Protein AF-A0A7C9E442-F1 (afdb_monomer_lite)

Structure (mmCIF, N/CA/C/O backbone):
data_AF-A0A7C9E442-F1
#
_entry.id   AF-A0A7C9E442-F1
#
loop_
_atom_site.group_PDB
_atom_site.id
_atom_site.type_symbol
_atom_site.label_atom_id
_atom_site.label_alt_id
_atom_site.label_comp_id
_atom_site.label_asym_id
_atom_site.label_entity_id
_atom_site.label_seq_id
_atom_site.pdbx_PDB_ins_code
_atom_site.Cartn_x
_atom_site.Cartn_y
_atom_site.Cartn_z
_atom_site.occupancy
_atom_site.B_iso_or_equiv
_atom_site.auth_seq_id
_atom_site.auth_comp_id
_atom_site.auth_asym_id
_atom_site.auth_atom_id
_atom_site.pdbx_PDB_model_num
ATOM 1 N N . SER A 1 1 ? 21.435 15.377 -12.825 1.00 42.50 1 SER A N 1
ATOM 2 C CA . SER A 1 1 ? 21.681 13.993 -12.361 1.00 42.50 1 SER A CA 1
ATOM 3 C C . SER A 1 1 ? 20.915 12.978 -13.204 1.00 42.50 1 SER A C 1
ATOM 5 O O . SER A 1 1 ? 19.793 12.624 -12.869 1.00 42.50 1 SER A O 1
ATOM 7 N N . LYS A 1 2 ? 21.495 12.543 -14.329 1.00 45.41 2 LYS A N 1
ATOM 8 C CA . LYS A 1 2 ? 20.926 11.551 -15.261 1.00 45.41 2 LYS A CA 1
ATOM 9 C C . LYS A 1 2 ? 21.403 10.162 -14.815 1.00 45.41 2 LYS A C 1
ATOM 11 O O . LYS A 1 2 ? 22.596 9.891 -14.911 1.00 45.41 2 LYS A O 1
ATOM 16 N N . ARG A 1 3 ? 20.530 9.319 -14.248 1.00 49.19 3 ARG A N 1
ATOM 17 C CA . ARG A 1 3 ? 20.909 7.945 -13.869 1.00 49.19 3 ARG A CA 1
ATOM 18 C C . ARG A 1 3 ? 20.534 6.977 -14.987 1.00 49.19 3 ARG A C 1
ATOM 20 O O . ARG A 1 3 ? 19.402 6.975 -15.453 1.00 49.19 3 ARG A O 1
ATOM 27 N N . ARG A 1 4 ? 21.561 6.244 -15.414 1.00 45.62 4 ARG A N 1
ATOM 28 C CA . ARG A 1 4 ? 21.613 5.283 -16.513 1.00 45.62 4 ARG A CA 1
ATOM 29 C C . ARG A 1 4 ? 20.649 4.126 -16.257 1.00 45.62 4 ARG A C 1
ATOM 31 O O . ARG A 1 4 ? 20.614 3.590 -15.150 1.00 45.62 4 ARG A O 1
ATOM 38 N N . ASP A 1 5 ? 19.893 3.784 -17.291 1.00 46.47 5 ASP A N 1
ATOM 39 C CA . ASP A 1 5 ? 19.156 2.532 -17.408 1.00 46.47 5 ASP A CA 1
ATOM 40 C C . ASP A 1 5 ? 20.188 1.415 -17.619 1.00 46.47 5 ASP A C 1
ATOM 42 O O . ASP A 1 5 ? 20.993 1.475 -18.547 1.00 46.47 5 ASP A O 1
ATOM 46 N N . SER A 1 6 ? 20.246 0.458 -16.697 1.00 49.03 6 SER A N 1
ATOM 47 C CA . SER A 1 6 ? 21.023 -0.769 -16.864 1.00 49.03 6 SER A CA 1
ATOM 48 C C . SER A 1 6 ? 20.033 -1.914 -16.910 1.00 49.03 6 SER A C 1
ATOM 50 O O . SER A 1 6 ? 19.629 -2.469 -15.890 1.00 49.03 6 SER A O 1
ATOM 52 N N . SER A 1 7 ? 19.605 -2.193 -18.130 1.00 62.81 7 SER A N 1
ATOM 53 C CA . SER A 1 7 ? 18.886 -3.381 -18.544 1.00 62.81 7 SER A CA 1
ATOM 54 C C . SER A 1 7 ? 19.892 -4.534 -18.609 1.00 62.81 7 SER A C 1
ATOM 56 O O . SER A 1 7 ? 20.849 -4.473 -19.373 1.00 62.81 7 SER A O 1
ATOM 58 N N . ASN A 1 8 ? 19.700 -5.578 -17.800 1.00 49.34 8 ASN A N 1
ATOM 59 C CA . ASN A 1 8 ? 20.347 -6.867 -18.036 1.00 49.34 8 ASN A CA 1
ATOM 60 C C . ASN A 1 8 ? 19.399 -8.006 -17.624 1.00 49.34 8 ASN A C 1
ATOM 62 O O . ASN A 1 8 ? 18.901 -8.013 -16.496 1.00 49.34 8 ASN A O 1
ATOM 66 N N . GLY A 1 9 ? 19.113 -8.899 -18.580 1.00 46.34 9 GLY A N 1
ATOM 67 C CA . GLY A 1 9 ? 18.240 -10.079 -18.466 1.00 46.34 9 GLY A CA 1
ATOM 68 C C . GLY A 1 9 ? 18.769 -11.136 -17.480 1.00 46.34 9 GLY A C 1
ATOM 69 O O . GLY A 1 9 ? 19.813 -10.959 -16.868 1.00 46.34 9 GLY A O 1
ATOM 70 N N . ASP A 1 10 ? 18.121 -12.274 -17.243 1.00 57.53 10 ASP A N 1
ATOM 71 C CA . ASP A 1 10 ? 17.138 -12.994 -18.048 1.00 57.53 10 ASP A CA 1
ATOM 72 C C . ASP A 1 10 ? 16.476 -14.113 -17.193 1.00 57.53 10 ASP A C 1
ATOM 74 O O . ASP A 1 10 ? 16.861 -14.363 -16.050 1.00 57.53 10 ASP A O 1
ATOM 78 N N . ASN A 1 11 ? 15.510 -14.812 -17.791 1.00 55.91 11 ASN A N 1
ATOM 79 C CA . ASN A 1 11 ? 15.000 -16.152 -17.488 1.00 55.91 11 ASN A CA 1
ATOM 80 C C . ASN A 1 11 ? 14.043 -16.398 -16.311 1.00 55.91 11 ASN A C 1
ATOM 82 O O . ASN A 1 11 ? 14.396 -16.628 -15.153 1.00 55.91 11 ASN A O 1
ATOM 86 N N . GLY A 1 12 ? 12.754 -16.470 -16.657 1.00 46.94 12 GLY A N 1
ATOM 87 C CA . GLY A 1 12 ? 11.813 -17.415 -16.055 1.00 46.94 12 GLY A CA 1
ATOM 88 C C . GLY A 1 12 ? 10.375 -17.108 -16.456 1.00 46.94 12 GLY A C 1
ATOM 89 O O . GLY A 1 12 ? 9.792 -16.145 -15.946 1.00 46.94 12 GLY A O 1
ATOM 90 N N . MET A 1 13 ? 9.897 -17.944 -17.380 1.00 49.88 13 MET A N 1
ATOM 91 C CA . MET A 1 13 ? 8.521 -18.236 -17.783 1.00 49.88 13 MET A CA 1
ATOM 92 C C . MET A 1 13 ? 7.597 -17.017 -17.925 1.00 49.88 13 MET A C 1
ATOM 94 O O . MET A 1 13 ? 6.942 -16.581 -16.979 1.00 49.88 13 MET A O 1
ATOM 98 N N . ALA A 1 14 ? 7.560 -16.458 -19.134 1.00 52.22 14 ALA A N 1
ATOM 99 C CA . ALA A 1 14 ? 6.454 -15.635 -19.602 1.00 52.22 14 ALA A CA 1
ATOM 100 C C . ALA A 1 14 ? 5.479 -16.556 -20.348 1.00 52.22 14 ALA A C 1
ATOM 102 O O . ALA A 1 14 ? 5.638 -16.808 -21.539 1.00 52.22 14 ALA A O 1
ATOM 103 N N . THR A 1 15 ? 4.492 -17.102 -19.641 1.00 50.75 15 THR A N 1
ATOM 104 C CA . THR A 1 15 ? 3.304 -17.673 -20.280 1.00 50.75 15 THR A CA 1
ATOM 105 C C . THR A 1 15 ? 2.399 -16.512 -20.686 1.00 50.75 15 THR A C 1
ATOM 107 O O . THR A 1 15 ? 1.752 -15.925 -19.830 1.00 50.75 15 THR A O 1
ATOM 110 N N . GLY A 1 16 ? 2.421 -16.157 -21.974 1.00 46.62 16 GLY A N 1
ATOM 111 C CA . GLY A 1 16 ? 1.382 -15.383 -22.665 1.00 46.62 16 GLY A CA 1
ATOM 112 C C . GLY A 1 16 ? 1.128 -13.951 -22.184 1.00 46.62 16 GLY A C 1
ATOM 113 O O . GLY A 1 16 ? 0.320 -13.749 -21.295 1.00 46.62 16 GLY A O 1
ATOM 114 N N . GLY A 1 17 ? 1.738 -12.959 -22.847 1.00 56.41 17 GLY A N 1
ATOM 115 C CA . GLY A 1 17 ? 1.195 -11.599 -23.051 1.00 56.41 17 GLY A CA 1
ATOM 116 C C . GLY A 1 17 ? 0.887 -10.690 -21.847 1.00 56.41 17 GLY A C 1
ATOM 117 O O . GLY A 1 17 ? 0.747 -9.485 -22.041 1.00 56.41 17 GLY A O 1
ATOM 118 N N . GLU A 1 18 ? 0.800 -11.198 -20.620 1.00 72.19 18 GLU A N 1
ATOM 119 C CA . GLU A 1 18 ? 0.494 -10.393 -19.445 1.00 72.19 18 GLU A CA 1
ATOM 120 C C . GLU A 1 18 ? 1.737 -9.650 -18.963 1.00 72.19 18 GLU A C 1
ATOM 122 O O . GLU A 1 18 ? 2.763 -10.230 -18.590 1.00 72.19 18 GLU A O 1
ATOM 12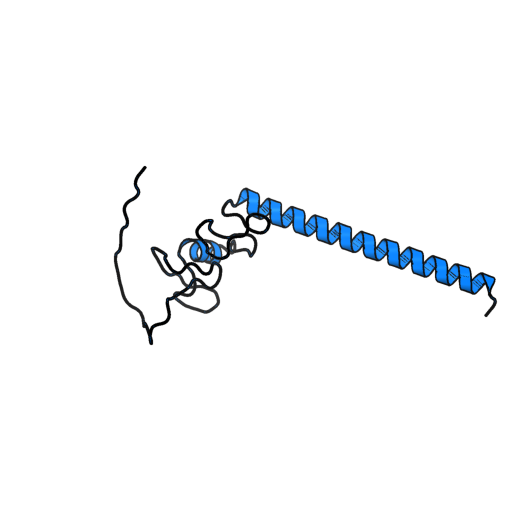7 N N . VAL A 1 19 ? 1.628 -8.322 -18.935 1.00 82.81 19 VAL A N 1
ATOM 128 C CA . VAL A 1 19 ? 2.618 -7.455 -18.305 1.00 82.81 19 VAL A CA 1
ATOM 129 C C . VAL A 1 19 ? 2.747 -7.867 -16.837 1.00 82.81 19 VAL A C 1
ATOM 131 O O . VAL A 1 19 ? 1.802 -7.761 -16.053 1.00 82.81 19 VAL A O 1
ATOM 134 N N . ARG A 1 20 ? 3.931 -8.351 -16.449 1.00 89.69 20 ARG A N 1
ATOM 135 C CA . ARG A 1 20 ? 4.226 -8.748 -15.066 1.00 89.69 20 ARG A CA 1
ATOM 136 C C . ARG A 1 20 ? 4.154 -7.530 -14.144 1.00 89.69 20 ARG A C 1
ATOM 138 O O . ARG A 1 20 ? 4.781 -6.508 -14.413 1.00 89.69 20 ARG A O 1
ATOM 145 N N . ARG A 1 21 ? 3.450 -7.654 -13.012 1.00 95.06 21 ARG A N 1
ATOM 146 C CA . ARG A 1 21 ? 3.262 -6.562 -12.039 1.00 95.06 21 ARG A CA 1
ATOM 147 C C . ARG A 1 21 ? 3.598 -6.988 -10.617 1.00 95.06 21 ARG A C 1
ATOM 149 O O . ARG A 1 21 ? 3.351 -8.115 -10.205 1.00 95.06 21 ARG A O 1
ATOM 156 N N . CYS A 1 22 ? 4.148 -6.055 -9.845 1.00 96.50 22 CYS A N 1
ATOM 157 C CA . CYS A 1 22 ? 4.372 -6.237 -8.413 1.00 96.50 22 CYS A CA 1
ATOM 158 C C . CYS A 1 22 ? 3.036 -6.355 -7.676 1.00 96.50 22 CYS A C 1
ATOM 160 O O . CYS A 1 22 ? 2.223 -5.438 -7.749 1.00 96.50 22 CYS A O 1
ATOM 162 N N . LEU A 1 23 ? 2.845 -7.408 -6.883 1.00 96.38 23 LEU A N 1
ATOM 163 C CA . LEU A 1 23 ? 1.580 -7.629 -6.172 1.00 96.38 23 LEU A CA 1
ATOM 164 C C . LEU A 1 23 ? 1.313 -6.617 -5.045 1.00 96.38 23 LEU A C 1
ATOM 166 O O . LEU A 1 23 ? 0.170 -6.410 -4.658 1.00 96.38 23 LEU A O 1
ATOM 170 N N . HIS A 1 24 ? 2.350 -5.944 -4.536 1.00 96.94 24 HIS A N 1
ATOM 171 C CA . HIS A 1 24 ? 2.191 -4.902 -3.512 1.00 96.94 24 HIS A CA 1
ATOM 172 C C . HIS A 1 24 ? 1.926 -3.525 -4.121 1.00 96.94 24 HIS A C 1
ATOM 174 O O . HIS A 1 24 ? 0.976 -2.829 -3.761 1.00 96.94 24 HIS A O 1
ATOM 180 N N . CYS A 1 25 ? 2.808 -3.103 -5.036 1.00 96.69 25 CYS A N 1
ATOM 181 C CA . CYS A 1 25 ? 2.798 -1.739 -5.554 1.00 96.69 25 CYS A CA 1
ATOM 182 C C . CYS A 1 25 ? 2.275 -1.593 -6.987 1.00 96.69 25 CYS A C 1
ATOM 184 O O . CYS A 1 25 ? 2.283 -0.482 -7.509 1.00 96.69 25 CYS A O 1
ATOM 186 N N . ALA A 1 26 ? 1.875 -2.677 -7.648 1.00 96.38 26 ALA A N 1
ATOM 187 C CA . ALA A 1 26 ? 1.455 -2.702 -9.051 1.00 96.38 26 ALA A CA 1
ATOM 188 C C . ALA A 1 26 ? 2.476 -2.111 -10.047 1.00 96.38 26 ALA A C 1
ATOM 190 O O . ALA A 1 26 ? 2.127 -1.802 -11.179 1.00 96.38 26 ALA A O 1
ATOM 191 N N . ALA A 1 27 ? 3.745 -1.951 -9.650 1.00 95.00 27 ALA A N 1
ATOM 192 C CA . ALA A 1 27 ? 4.794 -1.527 -10.569 1.00 95.00 27 ALA A CA 1
ATOM 193 C C . ALA A 1 27 ? 5.053 -2.621 -11.607 1.00 95.00 27 ALA A C 1
ATOM 195 O O . ALA A 1 27 ? 5.264 -3.780 -11.246 1.00 95.00 27 ALA A O 1
ATOM 196 N N . GLU A 1 28 ? 5.076 -2.218 -12.870 1.00 94.56 28 GLU A N 1
ATOM 197 C CA . GLU A 1 28 ? 5.310 -3.098 -14.022 1.00 94.56 28 GLU A CA 1
ATOM 198 C C . GLU A 1 28 ? 6.794 -3.153 -14.400 1.00 94.56 28 GLU A C 1
ATOM 200 O O . GLU A 1 28 ? 7.291 -4.127 -14.955 1.00 94.56 28 GLU A O 1
ATOM 205 N N . LYS A 1 29 ? 7.530 -2.092 -14.053 1.00 92.19 29 LYS A N 1
ATOM 206 C CA . LYS A 1 29 ? 8.957 -1.942 -14.334 1.00 92.19 29 LYS A CA 1
ATOM 207 C C . LYS A 1 29 ? 9.750 -1.989 -13.038 1.00 92.19 29 LYS A C 1
ATOM 209 O O . LYS A 1 29 ? 9.442 -1.297 -12.064 1.00 92.19 29 LYS A O 1
ATOM 214 N N . THR A 1 30 ? 10.790 -2.812 -13.014 1.00 94.12 30 THR A N 1
ATOM 215 C CA . THR A 1 30 ? 11.712 -2.916 -11.884 1.00 94.12 30 THR A CA 1
ATOM 216 C C . THR A 1 30 ? 13.042 -3.508 -12.348 1.00 94.12 30 THR A C 1
ATOM 218 O O . THR A 1 30 ? 13.021 -4.391 -13.201 1.00 94.12 30 THR A O 1
ATOM 221 N N . PRO A 1 31 ? 14.189 -3.080 -11.788 1.00 95.00 31 PRO A N 1
ATOM 222 C CA . PRO A 1 31 ? 15.485 -3.646 -12.169 1.00 95.00 31 PRO A CA 1
ATOM 223 C C . PRO A 1 31 ? 15.653 -5.113 -11.746 1.00 95.00 31 PRO A C 1
ATOM 225 O O . PRO A 1 31 ? 16.475 -5.815 -12.311 1.00 95.00 31 PRO A O 1
ATOM 228 N N . GLN A 1 32 ? 14.901 -5.585 -10.743 1.00 94.94 32 GLN A N 1
ATOM 229 C CA . GLN A 1 32 ? 14.969 -6.972 -10.281 1.00 94.94 32 GLN A CA 1
ATOM 230 C C . GLN A 1 32 ? 13.629 -7.409 -9.692 1.00 94.94 32 GLN A C 1
ATOM 232 O O . GLN A 1 32 ? 13.095 -6.763 -8.786 1.00 94.94 32 GLN A O 1
ATOM 237 N N . TRP A 1 33 ? 13.134 -8.556 -10.150 1.00 96.19 33 TRP A N 1
ATOM 238 C CA . TRP A 1 33 ? 11.999 -9.243 -9.537 1.00 96.19 33 TRP A CA 1
ATOM 239 C C . TRP A 1 33 ? 12.472 -10.097 -8.358 1.00 96.19 33 TRP A C 1
ATOM 241 O O . TRP A 1 33 ? 13.467 -10.815 -8.458 1.00 96.19 33 TRP A O 1
ATOM 251 N N . ARG A 1 34 ? 11.769 -10.013 -7.228 1.00 97.31 34 ARG A N 1
ATOM 252 C CA . ARG A 1 34 ? 12.081 -10.722 -5.979 1.00 97.31 34 ARG A CA 1
ATOM 253 C C . ARG A 1 34 ? 10.928 -11.630 -5.558 1.00 97.31 34 ARG A C 1
ATOM 255 O O . ARG A 1 34 ? 9.781 -11.413 -5.946 1.00 97.31 34 ARG A O 1
ATOM 262 N N . THR A 1 35 ? 11.246 -12.632 -4.744 1.00 96.06 35 THR A N 1
ATOM 263 C CA . THR A 1 35 ? 10.265 -13.502 -4.084 1.00 96.06 35 THR A CA 1
ATOM 264 C C . THR A 1 35 ? 9.435 -12.710 -3.080 1.00 96.06 35 THR A C 1
ATOM 266 O O . THR A 1 35 ? 9.965 -11.883 -2.333 1.00 96.06 35 THR A O 1
ATOM 269 N N . GLY A 1 36 ? 8.134 -12.968 -3.086 1.00 94.88 36 GLY A N 1
ATOM 270 C CA . GLY A 1 36 ? 7.163 -12.435 -2.144 1.00 94.88 36 GLY A CA 1
ATOM 271 C C . GLY A 1 36 ? 6.328 -13.549 -1.517 1.00 94.88 36 GLY A C 1
ATOM 272 O O . GLY A 1 36 ? 6.641 -14.726 -1.700 1.00 94.88 36 GLY A O 1
ATOM 273 N N . PRO A 1 37 ? 5.252 -13.192 -0.801 1.00 94.38 37 PRO A N 1
ATOM 274 C CA . PRO A 1 37 ? 4.424 -14.162 -0.085 1.00 94.38 37 PRO A CA 1
ATOM 275 C C . PRO A 1 37 ? 3.734 -15.163 -1.018 1.00 94.38 37 PRO A C 1
ATOM 277 O O . PRO A 1 37 ? 3.518 -16.304 -0.638 1.00 94.38 37 PRO A O 1
ATOM 280 N N . MET A 1 38 ? 3.433 -14.756 -2.253 1.00 94.50 38 MET A N 1
ATOM 281 C CA . MET A 1 38 ? 2.808 -15.611 -3.269 1.00 94.50 38 MET A CA 1
ATOM 282 C C . MET A 1 38 ? 3.833 -16.346 -4.149 1.00 94.50 38 MET A C 1
ATOM 284 O O . MET A 1 38 ? 3.493 -16.828 -5.223 1.00 94.50 38 MET A O 1
ATOM 288 N N . GLY A 1 39 ? 5.100 -16.402 -3.729 1.00 92.62 39 GLY A N 1
ATOM 289 C CA . GLY A 1 39 ? 6.149 -17.136 -4.432 1.00 92.62 39 GLY A CA 1
ATOM 290 C C . GLY A 1 39 ? 7.139 -16.258 -5.211 1.00 92.62 39 GLY A C 1
ATOM 291 O O . GLY A 1 39 ? 7.220 -15.036 -5.003 1.00 92.62 39 GLY A O 1
ATOM 292 N N . PRO A 1 40 ? 7.977 -16.879 -6.061 1.00 94.50 40 PRO A N 1
ATOM 293 C CA . PRO A 1 40 ? 9.078 -16.207 -6.741 1.00 94.50 40 PRO A CA 1
ATOM 294 C C . PRO A 1 40 ? 8.583 -15.128 -7.709 1.00 94.50 40 PRO A C 1
ATOM 296 O O . PRO A 1 40 ? 7.536 -15.253 -8.329 1.00 94.50 40 PRO A O 1
ATOM 299 N N . LYS A 1 41 ? 9.376 -14.060 -7.862 1.00 93.94 41 LYS A N 1
ATOM 300 C CA . LYS A 1 41 ? 9.145 -12.962 -8.826 1.00 93.94 41 LYS A CA 1
ATOM 301 C C . LYS A 1 41 ? 7.801 -12.221 -8.694 1.00 93.94 41 LYS A C 1
ATOM 303 O O . LYS A 1 41 ? 7.372 -11.566 -9.638 1.00 93.94 41 LYS A O 1
ATOM 308 N N . THR A 1 42 ? 7.172 -12.252 -7.523 1.00 96.50 42 THR A N 1
ATOM 309 C CA . THR A 1 42 ? 5.886 -11.579 -7.256 1.00 96.50 42 THR A CA 1
ATOM 310 C C . THR A 1 42 ? 6.031 -10.132 -6.772 1.00 96.50 42 THR A C 1
ATOM 312 O O . THR A 1 42 ? 5.065 -9.366 -6.773 1.00 96.50 42 THR A O 1
ATOM 315 N N . LEU A 1 43 ? 7.236 -9.711 -6.373 1.00 97.50 43 LEU A N 1
ATOM 316 C CA . LEU A 1 43 ? 7.504 -8.357 -5.886 1.00 97.50 43 LEU A CA 1
ATOM 317 C C . LEU A 1 43 ? 8.577 -7.653 -6.716 1.00 97.50 43 LEU A C 1
ATOM 319 O O . LEU A 1 43 ? 9.556 -8.258 -7.150 1.00 97.50 43 LEU A O 1
ATOM 323 N N . CYS A 1 44 ? 8.435 -6.336 -6.866 1.00 97.50 44 CYS A N 1
ATOM 324 C CA . CYS A 1 44 ? 9.509 -5.496 -7.388 1.00 97.50 44 CYS A CA 1
ATOM 325 C C . CYS A 1 44 ? 10.677 -5.405 -6.396 1.00 97.50 44 CYS A C 1
ATOM 327 O O . CYS A 1 44 ? 10.526 -5.713 -5.210 1.00 97.50 44 CYS A O 1
ATOM 329 N N . ASN A 1 45 ? 11.827 -4.896 -6.843 1.00 97.75 45 ASN A N 1
ATOM 330 C CA . ASN A 1 45 ? 13.028 -4.810 -6.011 1.00 97.75 45 ASN A CA 1
ATOM 331 C C . ASN A 1 45 ? 12.781 -4.077 -4.675 1.00 97.75 45 ASN A C 1
ATOM 333 O O . ASN A 1 45 ? 13.098 -4.597 -3.605 1.00 97.75 45 ASN A O 1
ATOM 337 N N . ALA A 1 46 ? 12.158 -2.895 -4.720 1.00 96.75 46 ALA A N 1
ATOM 338 C CA . ALA A 1 46 ? 11.936 -2.064 -3.535 1.00 96.75 46 ALA A CA 1
ATOM 339 C C . ALA A 1 46 ? 10.983 -2.705 -2.510 1.00 96.75 46 ALA A C 1
ATOM 341 O O . ALA A 1 46 ? 11.198 -2.568 -1.300 1.00 96.75 46 ALA A O 1
ATOM 342 N N . CYS A 1 47 ? 9.945 -3.402 -2.988 1.00 97.38 47 CYS A N 1
ATOM 343 C CA . CYS A 1 47 ? 8.992 -4.104 -2.128 1.00 97.38 47 CYS A CA 1
ATOM 344 C C . CYS A 1 47 ? 9.598 -5.399 -1.582 1.00 97.38 47 CYS A C 1
ATOM 346 O O . CYS A 1 47 ? 9.487 -5.665 -0.390 1.00 97.38 47 CYS A O 1
ATOM 348 N N . GLY A 1 48 ? 10.314 -6.160 -2.413 1.00 97.56 48 GLY A N 1
ATOM 349 C CA . GLY A 1 48 ? 10.929 -7.424 -2.011 1.00 97.56 48 GLY A CA 1
ATOM 350 C C . GLY A 1 48 ? 11.998 -7.273 -0.924 1.00 97.56 48 GLY A C 1
ATOM 351 O O . GLY A 1 48 ? 12.033 -8.073 0.006 1.00 97.56 48 GLY A O 1
ATOM 352 N N . VAL A 1 49 ? 12.831 -6.223 -0.969 1.00 96.69 49 VAL A N 1
ATOM 353 C CA . VAL A 1 49 ? 13.810 -5.943 0.109 1.00 96.69 49 VAL A CA 1
ATOM 354 C C . VAL A 1 49 ? 13.113 -5.671 1.450 1.00 96.69 49 VAL A C 1
ATOM 356 O O . VAL A 1 49 ? 13.559 -6.128 2.504 1.00 96.69 49 VAL A O 1
ATOM 359 N N . ARG A 1 50 ? 11.987 -4.951 1.422 1.00 96.56 50 ARG A N 1
ATOM 360 C CA . ARG A 1 50 ? 11.184 -4.675 2.623 1.00 96.56 50 ARG A CA 1
ATOM 361 C C . ARG A 1 50 ? 10.452 -5.912 3.119 1.00 96.56 50 ARG A C 1
ATOM 363 O O . ARG A 1 50 ? 10.375 -6.114 4.323 1.00 96.56 50 ARG A O 1
ATOM 370 N N . TYR A 1 51 ? 9.965 -6.747 2.208 1.00 97.19 51 TYR A N 1
ATOM 371 C CA . TYR A 1 51 ? 9.308 -7.999 2.557 1.00 97.19 51 TYR A CA 1
ATOM 372 C C . TYR A 1 51 ? 10.274 -8.936 3.285 1.00 97.19 51 TYR A C 1
ATOM 374 O O . TYR A 1 51 ? 9.978 -9.368 4.393 1.00 97.19 51 TYR A O 1
ATOM 382 N N . LYS A 1 52 ? 11.484 -9.133 2.740 1.00 96.75 52 LYS A N 1
ATOM 383 C CA . LYS A 1 52 ? 12.528 -9.960 3.369 1.00 96.75 52 LYS A CA 1
ATOM 384 C C . LYS A 1 52 ? 12.903 -9.491 4.782 1.00 96.75 52 LYS A C 1
ATOM 386 O O . LYS A 1 52 ? 13.289 -10.304 5.608 1.00 96.75 52 LYS A O 1
ATOM 391 N N . SER A 1 53 ? 12.803 -8.190 5.056 1.00 95.69 53 SER A N 1
ATOM 392 C CA . SER A 1 53 ? 13.097 -7.614 6.376 1.00 95.69 53 SER A CA 1
ATOM 393 C C . SER A 1 53 ? 11.877 -7.504 7.299 1.00 95.69 53 SER A C 1
ATOM 395 O O . SER A 1 53 ? 12.002 -6.934 8.379 1.00 95.69 53 SER A O 1
ATOM 397 N N . GLY A 1 54 ? 10.697 -7.987 6.890 1.00 95.50 54 GLY A N 1
ATOM 398 C CA . GLY A 1 54 ? 9.461 -7.866 7.675 1.00 95.50 54 GLY A CA 1
ATOM 399 C C . GLY A 1 54 ? 8.933 -6.430 7.798 1.00 95.50 54 GLY A C 1
ATOM 400 O O . GLY A 1 54 ? 8.095 -6.140 8.643 1.00 95.50 54 GLY A O 1
ATOM 401 N N . ARG A 1 55 ? 9.427 -5.504 6.967 1.00 94.62 55 ARG A N 1
ATOM 402 C CA . ARG A 1 55 ? 9.094 -4.067 7.003 1.00 94.62 55 ARG A CA 1
ATOM 403 C C . ARG A 1 55 ? 8.188 -3.635 5.852 1.00 94.62 55 ARG A C 1
ATOM 405 O O . ARG A 1 55 ? 7.987 -2.436 5.647 1.00 94.62 55 ARG A O 1
ATOM 412 N N . LEU A 1 56 ? 7.688 -4.579 5.051 1.00 96.00 56 LEU A N 1
ATOM 413 C CA . LEU A 1 56 ? 6.717 -4.267 4.008 1.00 96.00 56 LEU A CA 1
ATOM 414 C C . LEU A 1 56 ? 5.342 -4.101 4.645 1.00 96.00 56 LEU A C 1
ATOM 416 O O . LEU A 1 56 ? 4.785 -5.039 5.203 1.00 96.00 56 LEU A O 1
ATOM 420 N N . VAL A 1 57 ? 4.821 -2.886 4.558 1.00 95.56 57 VAL A N 1
ATOM 421 C CA . VAL A 1 57 ? 3.578 -2.472 5.200 1.00 95.56 57 VAL A CA 1
ATOM 422 C C . VAL A 1 57 ? 2.636 -1.839 4.176 1.00 95.56 57 VAL A C 1
ATOM 424 O O . VAL A 1 57 ? 3.138 -1.261 3.207 1.00 95.56 57 VAL A O 1
ATOM 427 N N . PRO A 1 58 ? 1.302 -1.893 4.363 1.00 95.56 58 PRO A N 1
ATOM 428 C CA . PRO A 1 58 ? 0.343 -1.304 3.426 1.00 95.56 58 PRO A CA 1
ATOM 429 C C . PRO A 1 58 ? 0.563 0.191 3.172 1.00 95.56 58 PRO A C 1
ATOM 431 O O . PRO A 1 58 ? 0.388 0.658 2.053 1.00 95.56 58 PRO A O 1
ATOM 434 N N . GLU A 1 59 ? 1.007 0.935 4.186 1.00 96.62 59 GLU A N 1
ATOM 435 C CA . GLU A 1 59 ? 1.275 2.376 4.104 1.00 96.62 59 GLU A CA 1
ATOM 436 C C . GLU A 1 59 ? 2.562 2.694 3.318 1.00 96.62 59 GLU A C 1
ATOM 438 O O . GLU A 1 59 ? 2.771 3.826 2.877 1.00 96.62 59 GLU A O 1
ATOM 443 N N . TYR A 1 60 ? 3.448 1.713 3.113 1.00 97.38 60 TYR A N 1
ATOM 444 C CA . TYR A 1 60 ? 4.615 1.896 2.261 1.00 97.38 60 TYR A CA 1
ATOM 445 C C . TYR A 1 60 ? 4.226 1.708 0.801 1.00 97.38 60 TYR A C 1
ATOM 447 O O . TYR A 1 60 ? 3.734 0.653 0.404 1.00 97.38 60 TYR A O 1
ATOM 455 N N . ARG A 1 61 ? 4.561 2.685 -0.039 1.00 96.88 61 ARG A N 1
ATOM 456 C CA . ARG A 1 61 ? 4.452 2.537 -1.489 1.00 96.88 61 ARG A CA 1
ATOM 457 C C . ARG A 1 61 ? 5.505 3.400 -2.186 1.00 96.88 61 ARG A C 1
ATOM 459 O O . ARG A 1 61 ? 5.660 4.567 -1.825 1.00 96.88 61 ARG A O 1
ATOM 466 N N . PRO A 1 62 ? 6.248 2.867 -3.173 1.00 95.12 62 PRO A N 1
ATOM 467 C CA . PRO A 1 62 ? 7.138 3.685 -3.99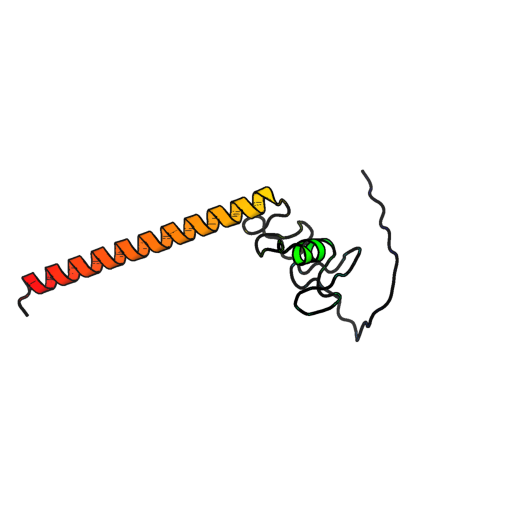3 1.00 95.12 62 PRO A CA 1
ATOM 468 C C . PRO A 1 62 ? 6.362 4.808 -4.692 1.00 95.12 62 PRO A C 1
ATOM 470 O O . PRO A 1 62 ? 5.250 4.570 -5.154 1.00 95.12 62 PRO A O 1
ATOM 473 N N . ALA A 1 63 ? 6.959 5.995 -4.823 1.00 92.81 63 ALA A N 1
ATOM 474 C CA . ALA A 1 63 ? 6.303 7.141 -5.468 1.00 92.81 63 ALA A CA 1
ATOM 475 C C . ALA A 1 63 ? 5.948 6.879 -6.944 1.00 92.81 63 ALA A C 1
ATOM 477 O O . ALA A 1 63 ? 4.923 7.341 -7.417 1.00 92.81 63 ALA A O 1
ATOM 478 N N . ALA A 1 64 ? 6.759 6.081 -7.646 1.00 89.56 64 ALA A N 1
ATOM 479 C CA . ALA A 1 64 ? 6.515 5.687 -9.037 1.00 89.56 64 ALA A CA 1
ATOM 480 C C . ALA A 1 64 ? 5.457 4.572 -9.197 1.00 89.56 64 ALA A C 1
ATOM 482 O O . ALA A 1 64 ? 5.259 4.060 -10.293 1.00 89.56 64 ALA A O 1
ATOM 483 N N . SER A 1 65 ? 4.823 4.126 -8.108 1.00 93.56 65 SER A N 1
ATOM 484 C CA . SER A 1 65 ? 3.734 3.150 -8.178 1.00 93.56 65 SER A CA 1
ATOM 485 C C . SER A 1 65 ? 2.495 3.790 -8.816 1.00 93.56 65 SER A C 1
ATOM 487 O O . SER A 1 65 ? 2.086 4.853 -8.353 1.00 93.56 65 SER A O 1
ATOM 489 N N . PRO A 1 66 ? 1.815 3.118 -9.764 1.00 93.62 66 PRO A N 1
ATOM 490 C CA . PRO A 1 66 ? 0.570 3.630 -10.357 1.00 93.62 66 PRO A CA 1
ATOM 491 C C . PRO A 1 66 ? -0.586 3.723 -9.350 1.00 93.62 66 PRO A C 1
ATOM 493 O O . PRO A 1 66 ? -1.610 4.341 -9.599 1.00 93.62 66 PRO A O 1
ATOM 496 N N . THR A 1 67 ? -0.422 3.102 -8.188 1.00 94.69 67 THR A N 1
ATOM 497 C CA . THR A 1 67 ? -1.423 2.997 -7.128 1.00 94.69 67 THR A CA 1
ATOM 498 C C . THR A 1 67 ? -1.039 3.886 -5.925 1.00 94.69 67 THR A C 1
ATOM 500 O O . THR A 1 67 ? -1.568 3.750 -4.820 1.00 94.69 67 THR A O 1
ATOM 503 N N . PHE A 1 68 ? -0.072 4.798 -6.106 1.00 95.88 68 PHE A N 1
ATOM 504 C CA . PHE A 1 68 ? 0.357 5.742 -5.075 1.00 9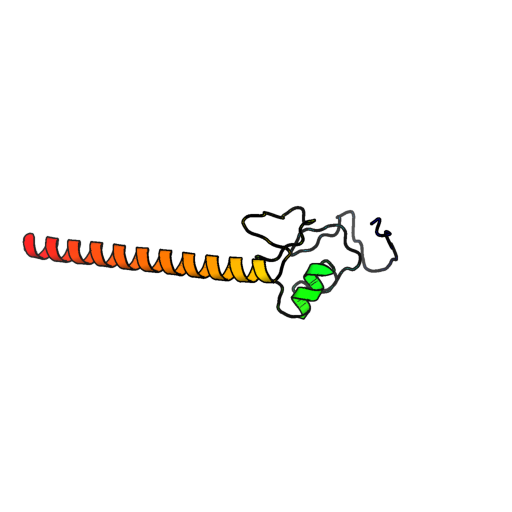5.88 68 PHE A CA 1
ATOM 505 C C . PHE A 1 68 ? -0.735 6.767 -4.754 1.00 95.88 68 PHE A C 1
ATOM 507 O O . PHE A 1 68 ? -1.317 7.381 -5.638 1.00 95.88 68 PHE A O 1
ATOM 514 N N . VAL A 1 69 ? -0.983 6.971 -3.459 1.00 96.06 69 VAL A N 1
ATOM 515 C CA . VAL A 1 69 ? -1.948 7.954 -2.949 1.00 96.06 69 VAL A CA 1
ATOM 516 C C . VAL A 1 69 ? -1.271 8.671 -1.794 1.00 96.06 69 VAL A C 1
ATOM 518 O O . VAL A 1 69 ? -0.994 8.036 -0.780 1.00 96.06 69 VAL A O 1
ATOM 521 N N . SER A 1 70 ? -0.992 9.965 -1.938 1.00 93.25 70 SER A N 1
ATOM 522 C CA . SER A 1 70 ? -0.176 10.744 -0.990 1.00 93.25 70 SER A CA 1
ATOM 523 C C . SER A 1 70 ? -0.731 10.774 0.437 1.00 93.25 70 SER A C 1
ATOM 525 O O . SER A 1 70 ? 0.039 10.822 1.392 1.00 93.25 70 SER A O 1
ATOM 527 N N . THR A 1 71 ? -2.053 10.701 0.595 1.00 93.00 71 THR A N 1
ATOM 528 C CA . THR A 1 71 ? -2.721 10.698 1.906 1.00 93.00 71 THR A CA 1
ATOM 529 C C . THR A 1 71 ? -2.643 9.352 2.625 1.00 93.00 71 THR A C 1
ATOM 531 O O . THR A 1 71 ? -2.773 9.301 3.844 1.00 93.00 71 THR A O 1
ATOM 534 N N . LYS A 1 72 ? -2.426 8.253 1.893 1.00 93.25 72 LYS A N 1
ATOM 535 C CA . LYS A 1 72 ? -2.403 6.885 2.445 1.00 93.25 72 LYS A CA 1
ATOM 536 C C . LYS A 1 72 ? -1.018 6.254 2.423 1.00 93.25 72 LYS A C 1
ATOM 538 O O . LYS A 1 72 ? -0.760 5.311 3.168 1.00 93.25 72 LYS A O 1
ATOM 543 N N . HIS A 1 73 ? -0.146 6.742 1.551 1.00 96.81 73 HIS A N 1
ATOM 544 C CA . HIS A 1 73 ? 1.094 6.078 1.215 1.00 96.81 73 HIS A CA 1
ATOM 545 C C . HIS A 1 73 ? 2.294 7.014 1.287 1.00 96.81 73 HIS A C 1
ATOM 547 O O . HIS A 1 73 ? 2.230 8.184 0.913 1.00 96.81 73 HIS A O 1
ATOM 553 N N . SER A 1 74 ? 3.438 6.461 1.683 1.00 96.88 74 SER A N 1
ATOM 554 C CA . SER A 1 74 ? 4.720 7.153 1.592 1.00 96.88 74 SER A CA 1
ATOM 555 C C . SER A 1 74 ? 5.850 6.212 1.186 1.00 96.88 74 SER A C 1
ATOM 557 O O . SER A 1 74 ? 5.831 5.012 1.466 1.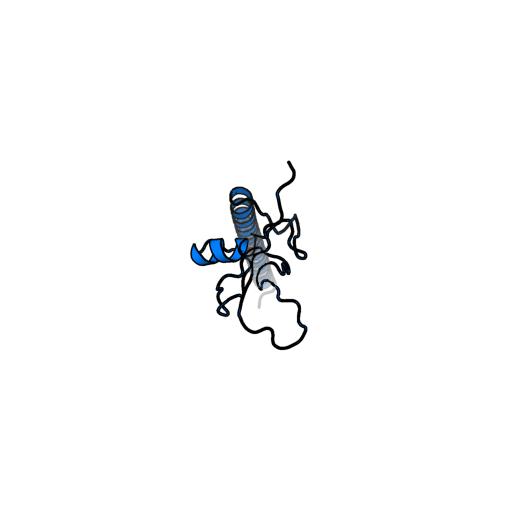00 96.88 74 SER A O 1
ATOM 559 N N . ASN A 1 75 ? 6.870 6.772 0.534 1.00 95.00 75 ASN A N 1
ATOM 560 C CA . ASN A 1 75 ? 8.117 6.065 0.250 1.00 95.00 75 ASN A CA 1
ATOM 561 C C . ASN A 1 75 ? 9.154 6.212 1.389 1.00 95.00 75 ASN A C 1
ATOM 563 O O . ASN A 1 75 ? 10.116 5.441 1.440 1.00 95.00 75 ASN A O 1
ATOM 567 N N . SER A 1 76 ? 8.938 7.153 2.318 1.00 94.88 76 SER A N 1
ATOM 568 C CA . SER A 1 76 ? 9.832 7.435 3.445 1.00 94.88 76 SER A CA 1
ATOM 569 C C . SER A 1 76 ? 9.464 6.594 4.662 1.00 94.88 76 SER A C 1
ATOM 571 O O . SER A 1 76 ? 8.328 6.636 5.130 1.00 94.88 76 SER A O 1
ATOM 573 N N . HIS A 1 77 ? 10.435 5.866 5.220 1.00 92.81 77 HIS A N 1
ATOM 574 C CA . HIS A 1 77 ? 10.214 5.022 6.398 1.00 92.81 77 HIS A CA 1
ATOM 575 C C . HIS A 1 77 ? 9.652 5.816 7.585 1.00 92.81 77 HIS A C 1
ATOM 577 O O . HIS A 1 77 ? 8.661 5.401 8.179 1.00 92.81 77 HIS A O 1
ATOM 583 N N . ARG A 1 78 ? 10.228 6.991 7.878 1.00 95.25 78 ARG A N 1
ATOM 584 C CA . ARG A 1 78 ? 9.766 7.858 8.971 1.00 95.25 78 ARG A CA 1
ATOM 585 C C . ARG A 1 78 ? 8.293 8.229 8.802 1.00 95.25 78 ARG A C 1
ATOM 587 O O . ARG A 1 78 ? 7.521 8.093 9.745 1.00 95.25 78 ARG A O 1
ATOM 594 N N . LYS A 1 79 ? 7.892 8.625 7.589 1.00 95.25 79 LYS A N 1
ATOM 595 C CA . LYS A 1 79 ? 6.507 9.027 7.320 1.00 95.25 79 LYS A CA 1
ATOM 596 C C . LYS A 1 79 ? 5.541 7.844 7.345 1.00 95.25 79 LYS A C 1
ATOM 598 O O . LYS A 1 79 ? 4.434 7.982 7.841 1.00 95.25 79 LYS A O 1
ATOM 603 N N . VAL A 1 80 ? 5.959 6.673 6.869 1.00 96.06 80 VAL A N 1
ATOM 604 C CA . VAL A 1 80 ? 5.170 5.435 6.970 1.00 96.06 80 VAL A CA 1
ATOM 605 C C . VAL A 1 80 ? 4.866 5.082 8.431 1.00 96.06 80 VAL A C 1
ATOM 607 O O . VAL A 1 80 ? 3.728 4.750 8.756 1.00 96.06 80 VAL A O 1
ATOM 610 N N . MET A 1 81 ? 5.858 5.187 9.319 1.00 95.06 81 MET A N 1
ATOM 611 C CA . MET A 1 81 ? 5.657 4.928 10.751 1.00 95.06 81 MET A CA 1
ATOM 612 C C . MET A 1 81 ? 4.735 5.968 11.398 1.00 95.06 81 MET A C 1
ATOM 614 O O . MET A 1 81 ? 3.897 5.624 12.227 1.00 95.06 81 MET A O 1
ATOM 618 N N . GLU A 1 82 ? 4.848 7.229 10.986 1.00 96.12 82 GLU A N 1
ATOM 619 C CA . GLU A 1 82 ? 3.958 8.302 11.432 1.00 96.12 82 GLU A CA 1
ATOM 620 C C . GLU A 1 82 ? 2.503 8.069 10.989 1.00 96.12 82 GLU A C 1
ATOM 622 O O . GLU A 1 82 ? 1.599 8.165 11.815 1.00 96.12 82 GLU A O 1
ATOM 627 N N . LEU A 1 83 ? 2.276 7.686 9.725 1.00 95.56 83 LEU A N 1
ATOM 628 C CA . LEU A 1 83 ? 0.944 7.355 9.198 1.00 95.56 83 LEU A CA 1
ATOM 629 C C . LEU A 1 83 ? 0.289 6.214 9.985 1.00 95.56 83 LEU A C 1
ATOM 631 O O . LEU A 1 83 ? -0.899 6.276 10.295 1.00 95.56 83 LEU A O 1
ATOM 635 N N . ARG A 1 84 ? 1.067 5.190 10.352 1.00 94.38 84 ARG A N 1
ATOM 636 C CA . ARG A 1 84 ? 0.586 4.091 11.201 1.00 94.38 84 ARG A CA 1
ATOM 637 C C . ARG A 1 84 ? 0.172 4.580 12.581 1.00 94.38 84 ARG A C 1
ATOM 639 O O . ARG A 1 84 ? -0.955 4.331 12.992 1.00 94.38 84 ARG A O 1
ATOM 646 N N . ARG A 1 85 ? 1.036 5.356 13.244 1.00 95.50 85 ARG A N 1
ATOM 647 C CA . ARG A 1 85 ? 0.734 5.942 14.558 1.00 95.50 85 ARG A CA 1
ATOM 648 C C . ARG A 1 85 ? -0.533 6.803 14.520 1.00 95.50 85 ARG A C 1
ATOM 650 O O . ARG A 1 85 ? -1.360 6.703 15.419 1.00 95.50 85 ARG A O 1
ATOM 657 N N . GLN A 1 86 ? -0.703 7.622 13.483 1.00 94.31 86 GLN A N 1
ATOM 658 C CA . GLN A 1 86 ? -1.901 8.451 13.311 1.00 94.31 86 GLN A CA 1
ATOM 659 C C . GLN A 1 86 ? -3.162 7.604 13.118 1.00 94.31 86 GLN A C 1
ATOM 661 O O . GLN A 1 86 ? -4.186 7.884 13.734 1.00 94.31 86 GLN A O 1
ATOM 666 N N . LYS A 1 87 ? -3.087 6.543 12.308 1.00 93.25 87 LYS A N 1
ATOM 667 C CA . LYS A 1 87 ? -4.207 5.622 12.079 1.00 93.25 87 LYS A CA 1
ATOM 668 C C . LYS A 1 87 ? -4.614 4.874 13.351 1.00 93.25 87 LYS A C 1
ATOM 670 O O . LYS A 1 87 ? -5.804 4.683 13.589 1.00 93.25 87 LYS A O 1
ATOM 675 N N . ASP A 1 88 ? -3.647 4.477 14.171 1.00 93.88 88 ASP A N 1
ATOM 676 C CA . ASP A 1 88 ? -3.916 3.812 15.448 1.00 93.88 88 ASP A CA 1
ATOM 677 C C . ASP A 1 88 ? -4.566 4.771 16.451 1.00 93.88 88 ASP A C 1
ATOM 679 O O . ASP A 1 88 ? -5.550 4.409 17.092 1.00 93.88 88 ASP A O 1
ATOM 683 N N . PHE A 1 89 ? -4.102 6.020 16.508 1.00 94.94 89 PHE A N 1
ATOM 684 C CA . PHE A 1 89 ? -4.725 7.062 17.324 1.00 94.94 89 PHE A CA 1
ATOM 685 C C . PHE A 1 89 ? -6.168 7.366 16.889 1.00 94.94 89 PHE A C 1
ATOM 687 O O . PHE A 1 89 ? -7.066 7.427 17.725 1.00 94.94 89 PHE A O 1
ATOM 694 N N . GLN A 1 90 ? -6.422 7.486 15.583 1.00 93.06 90 GLN A N 1
ATOM 695 C CA . GLN A 1 90 ? -7.778 7.679 15.052 1.00 93.06 90 GLN A CA 1
ATOM 696 C C . GLN A 1 90 ? -8.704 6.513 15.413 1.00 93.06 90 GLN A C 1
ATOM 698 O O . GLN A 1 90 ? -9.846 6.730 15.815 1.00 93.06 90 GLN A O 1
ATOM 703 N N . ARG A 1 91 ? -8.207 5.274 15.324 1.00 93.56 91 ARG A N 1
ATOM 704 C CA . ARG A 1 91 ? -8.967 4.079 15.712 1.00 93.56 91 ARG A CA 1
ATOM 705 C C . ARG A 1 91 ? -9.325 4.092 17.198 1.00 93.56 91 ARG A C 1
ATOM 707 O O . ARG A 1 91 ? -10.456 3.771 17.547 1.00 93.56 91 ARG A O 1
ATOM 714 N N . GLN A 1 92 ? -8.385 4.491 18.056 1.00 93.88 92 GLN A N 1
ATOM 715 C CA . GLN A 1 92 ? -8.622 4.625 19.495 1.00 93.88 92 GLN A CA 1
ATOM 716 C C . GLN A 1 92 ? -9.667 5.701 19.797 1.00 93.88 92 GLN A C 1
ATOM 718 O O . GLN A 1 92 ? -10.585 5.443 20.572 1.00 93.88 92 GLN A O 1
ATOM 723 N N . GLN A 1 93 ? -9.587 6.870 19.153 1.00 93.75 93 GLN A N 1
ATOM 724 C CA . GLN A 1 93 ? -10.606 7.911 19.317 1.00 93.75 93 GLN A CA 1
ATOM 725 C C . GLN A 1 93 ? -11.994 7.436 18.883 1.00 93.75 93 GLN A C 1
ATOM 727 O O . GLN A 1 93 ? -12.968 7.639 19.603 1.00 93.75 93 GLN A O 1
ATOM 732 N N . GLN A 1 94 ? -12.091 6.766 17.732 1.00 93.06 94 GLN A N 1
ATOM 733 C CA . GLN A 1 94 ? -13.366 6.247 17.242 1.00 93.06 94 GLN A CA 1
ATOM 734 C C . GLN A 1 94 ? -13.964 5.210 18.205 1.00 93.06 94 GLN A C 1
ATOM 736 O O . GLN A 1 94 ? -15.168 5.225 18.459 1.00 93.06 94 GLN A O 1
ATOM 741 N N . GLN A 1 95 ? -13.127 4.345 18.781 1.00 93.06 95 GLN A N 1
ATOM 742 C CA . GLN A 1 95 ? -13.557 3.363 19.773 1.00 93.06 95 GLN A CA 1
ATOM 743 C C . GLN A 1 95 ? -14.041 4.026 21.070 1.00 93.06 95 GLN A C 1
ATOM 745 O O . GLN A 1 95 ? -15.085 3.644 21.593 1.00 93.06 95 GLN A O 1
ATOM 750 N N . GLN A 1 96 ? -13.329 5.043 21.566 1.00 92.44 96 GLN A N 1
ATOM 751 C CA . GLN A 1 96 ? -13.757 5.804 22.744 1.00 92.44 96 GLN A CA 1
ATOM 752 C C . GLN A 1 96 ? -15.088 6.520 22.502 1.00 92.44 96 GLN A C 1
ATOM 754 O O . GLN A 1 96 ? -15.968 6.475 23.359 1.00 92.44 96 GLN A O 1
ATOM 759 N N . HIS A 1 97 ? -15.268 7.118 21.322 1.00 92.50 97 HIS A N 1
ATOM 760 C CA . HIS A 1 97 ? -16.522 7.770 20.960 1.00 92.50 97 HIS A CA 1
ATOM 761 C C . HIS A 1 97 ? -17.695 6.777 20.938 1.00 92.50 97 HIS A C 1
ATOM 763 O O . HIS A 1 97 ? -18.755 7.070 21.488 1.00 92.50 97 HIS A O 1
ATOM 769 N N . PHE A 1 98 ? -17.495 5.577 20.383 1.00 93.19 98 PHE A N 1
ATOM 770 C CA . PHE A 1 98 ? -18.513 4.524 20.396 1.00 93.19 98 PHE A CA 1
ATOM 771 C C . PHE A 1 98 ? -18.890 4.090 21.821 1.00 93.19 98 PHE A C 1
ATOM 7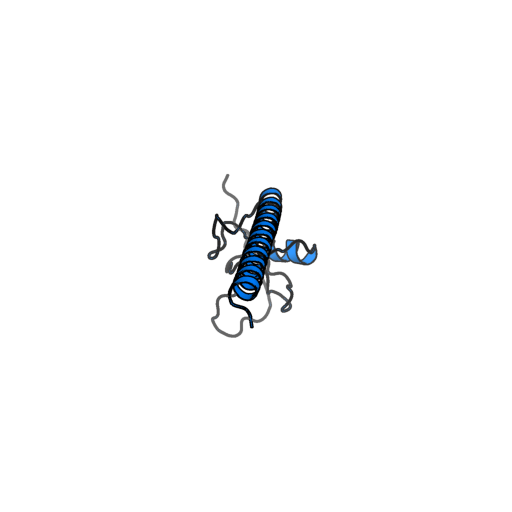73 O O . PHE A 1 98 ? -20.074 4.011 22.144 1.00 93.19 98 PHE A O 1
ATOM 780 N N . ILE A 1 99 ? -17.896 3.853 22.685 1.00 92.75 99 ILE A N 1
ATOM 781 C CA . ILE A 1 99 ? -18.126 3.464 24.086 1.00 92.75 99 ILE A CA 1
ATOM 782 C C . ILE A 1 99 ? -18.901 4.558 24.827 1.00 92.75 99 ILE A C 1
ATOM 784 O O . ILE A 1 99 ? -19.871 4.257 25.521 1.00 92.75 99 ILE A O 1
ATOM 788 N N . HIS A 1 100 ? -18.503 5.821 24.652 1.00 90.38 100 HIS A N 1
ATOM 789 C CA . HIS A 1 100 ? -19.174 6.957 25.279 1.00 90.38 100 HIS A CA 1
ATOM 790 C C . HIS A 1 100 ? -20.639 7.062 24.838 1.00 90.38 100 HIS A C 1
ATOM 792 O O . HIS A 1 100 ? -21.532 7.153 25.680 1.00 90.38 100 HIS A O 1
ATOM 798 N N . HIS A 1 101 ? -20.899 6.969 23.530 1.00 90.56 101 HIS A N 1
ATOM 799 C CA . HIS A 1 101 ? -22.254 7.013 22.986 1.00 90.56 101 HIS A CA 1
ATOM 800 C C . HIS A 1 101 ? -23.120 5.849 23.495 1.00 90.56 101 HIS A C 1
ATOM 802 O O . HIS A 1 101 ? -24.263 6.053 23.903 1.00 90.56 101 HIS A O 1
ATOM 808 N N . HIS A 1 102 ? -22.575 4.629 23.522 1.00 90.94 102 HIS A N 1
ATOM 809 C CA . HIS A 1 102 ? -23.282 3.459 24.042 1.00 90.94 102 HIS A CA 1
ATOM 810 C C . HIS A 1 102 ? -23.634 3.616 25.529 1.00 90.94 102 HIS A C 1
ATOM 812 O O . HIS A 1 102 ? -24.763 3.334 25.930 1.00 90.94 102 HIS A O 1
ATOM 818 N N . HIS A 1 103 ? -22.691 4.092 26.349 1.00 89.94 103 HIS A N 1
ATOM 819 C CA . HIS A 1 103 ? -22.930 4.309 27.775 1.00 89.94 103 HIS A CA 1
ATOM 820 C C . HIS A 1 103 ? -24.015 5.367 28.019 1.00 89.94 103 HIS A C 1
ATOM 822 O O . HIS A 1 103 ? -24.910 5.150 28.834 1.00 89.94 103 HIS A O 1
ATOM 828 N N . HIS A 1 104 ? -23.986 6.467 27.263 1.00 90.00 104 HIS A N 1
ATOM 829 C CA . HIS A 1 104 ? -25.007 7.509 27.338 1.00 90.00 104 HIS A CA 1
ATOM 830 C C . HIS A 1 104 ? -26.403 6.973 26.987 1.00 90.00 104 HIS A C 1
ATOM 832 O O . HIS A 1 104 ? -27.349 7.171 27.746 1.00 90.00 104 HIS A O 1
ATOM 838 N N . HIS A 1 105 ? -26.530 6.234 25.880 1.00 88.50 105 HIS A N 1
ATOM 839 C CA . HIS A 1 105 ? -27.805 5.643 25.463 1.00 88.50 105 HIS A CA 1
ATOM 840 C C . HIS A 1 105 ? -28.346 4.636 26.491 1.00 88.50 105 HIS A C 1
ATOM 842 O O . HIS A 1 105 ? -29.537 4.637 26.799 1.00 88.50 105 HIS A O 1
ATOM 848 N N . HIS A 1 106 ? -27.473 3.803 27.067 1.00 87.88 106 HIS A N 1
ATOM 849 C CA . HIS A 1 106 ? -27.855 2.858 28.116 1.00 87.88 106 HIS A CA 1
ATOM 850 C C . HIS A 1 106 ? -28.364 3.573 29.375 1.00 87.88 106 HIS A C 1
ATOM 852 O O . HIS A 1 106 ? -29.418 3.217 29.897 1.00 87.88 106 HIS A O 1
ATOM 858 N N . HIS A 1 107 ? -27.658 4.611 29.835 1.00 86.31 107 HIS A N 1
ATOM 859 C CA . HIS A 1 107 ? -28.082 5.410 30.986 1.00 86.31 107 HIS A CA 1
ATOM 860 C C . HIS A 1 107 ? -29.439 6.087 30.741 1.00 86.31 107 HIS A C 1
ATOM 862 O O . HIS A 1 107 ? -30.307 6.076 31.613 1.00 86.31 107 HIS A O 1
ATOM 868 N N . GLN A 1 108 ? -29.657 6.636 29.541 1.00 82.38 108 GLN A N 1
ATOM 869 C CA . GLN A 1 108 ? -30.944 7.223 29.166 1.00 82.38 108 GLN A CA 1
ATOM 870 C C . GLN A 1 108 ? -32.077 6.194 29.181 1.00 82.38 108 GLN A C 1
ATOM 872 O O . GLN A 1 108 ? -33.132 6.474 29.745 1.00 82.38 108 GLN A O 1
ATOM 877 N N . HIS A 1 109 ? -31.852 4.996 28.632 1.00 78.69 109 HIS A N 1
ATOM 878 C CA . HIS A 1 109 ? -32.834 3.912 28.684 1.00 78.69 109 HIS A CA 1
ATOM 879 C C . HIS A 1 109 ? -33.189 3.527 30.121 1.00 78.69 109 HIS A C 1
ATOM 881 O O . HIS A 1 109 ? -34.371 3.446 30.440 1.00 78.69 109 HIS A O 1
ATOM 887 N N . GLN A 1 110 ? -32.188 3.347 30.989 1.00 80.12 110 GLN A N 1
ATOM 888 C CA . GLN A 1 110 ? -32.409 3.010 32.399 1.00 80.12 110 GLN A CA 1
ATOM 889 C C . GLN A 1 110 ? -33.218 4.089 33.125 1.00 80.12 110 GLN A C 1
ATOM 891 O O . GLN A 1 110 ? -34.172 3.778 33.842 1.00 80.12 110 GLN A O 1
ATOM 896 N N . HIS A 1 111 ? -32.877 5.359 32.903 1.00 76.62 111 HIS A N 1
ATOM 897 C CA . HIS A 1 111 ? -33.604 6.486 33.476 1.00 76.62 111 HIS A CA 1
ATOM 898 C C . HIS A 1 111 ? -35.056 6.542 32.982 1.00 76.62 111 HIS A C 1
ATOM 900 O O . HIS A 1 111 ? -35.977 6.730 33.773 1.00 76.62 111 HIS A O 1
ATOM 906 N N . GLN A 1 112 ? -35.281 6.310 31.687 1.00 72.94 112 GLN A N 1
ATOM 907 C CA . GLN A 1 112 ? -36.618 6.277 31.101 1.00 72.94 112 GLN A CA 1
ATOM 908 C C . GLN A 1 112 ? -37.466 5.124 31.666 1.00 72.94 112 GLN A C 1
ATOM 910 O O . GLN A 1 112 ? -38.632 5.338 31.984 1.00 72.94 112 GLN A O 1
ATOM 915 N N . SER A 1 113 ? -36.893 3.929 31.852 1.00 72.75 113 SER A N 1
ATOM 916 C CA . SER A 1 113 ? -37.602 2.790 32.458 1.00 72.75 113 SER A CA 1
ATOM 917 C C . SER A 1 113 ? -37.991 3.030 33.919 1.00 72.75 113 SER A C 1
ATOM 919 O O . SER A 1 113 ? -39.091 2.657 34.314 1.00 72.75 113 SER A O 1
ATOM 921 N N . MET A 1 114 ? -37.150 3.713 34.705 1.00 74.12 114 MET A N 1
ATOM 922 C CA . MET A 1 114 ? -37.484 4.060 36.095 1.00 74.12 114 MET A CA 1
ATOM 923 C C . MET A 1 114 ? -38.632 5.075 36.195 1.00 74.12 114 MET A C 1
ATOM 925 O O . MET A 1 114 ? -39.380 5.053 37.167 1.00 74.12 114 MET A O 1
ATOM 929 N N . LEU A 1 115 ? -38.792 5.948 35.195 1.00 71.00 115 LEU A N 1
ATOM 930 C CA . LEU A 1 115 ? -39.867 6.945 35.159 1.00 71.00 115 LEU A CA 1
ATOM 931 C C . LEU A 1 115 ? -41.202 6.390 34.638 1.00 71.00 115 LEU A C 1
ATOM 933 O O . LEU A 1 115 ? -42.245 6.946 34.971 1.00 71.00 115 LEU A O 1
ATOM 937 N N . ILE A 1 116 ? -41.183 5.337 33.811 1.00 72.25 116 ILE A N 1
ATOM 938 C CA . ILE A 1 116 ? -42.393 4.779 33.174 1.00 72.25 116 ILE A CA 1
ATOM 939 C C . ILE A 1 116 ? -43.015 3.625 33.990 1.00 72.25 116 ILE A C 1
ATOM 941 O O . ILE A 1 116 ? -44.192 3.338 33.803 1.00 72.25 116 ILE A O 1
ATOM 945 N N . GLY A 1 117 ? -42.298 3.023 34.949 1.00 60.00 117 GLY A N 1
ATOM 946 C CA . GLY A 1 117 ? -42.887 2.073 35.905 1.00 60.00 117 GLY A CA 1
ATOM 947 C C . GLY A 1 117 ? -43.409 0.781 35.266 1.00 60.00 117 GLY A C 1
ATOM 948 O O . GLY A 1 117 ? -44.580 0.442 35.430 1.00 60.00 117 GLY A O 1
ATOM 949 N N . VAL A 1 118 ? -42.537 0.079 34.538 1.00 54.75 118 VAL A N 1
ATOM 950 C CA . VAL A 1 118 ? -42.689 -1.356 34.224 1.00 54.75 118 VAL A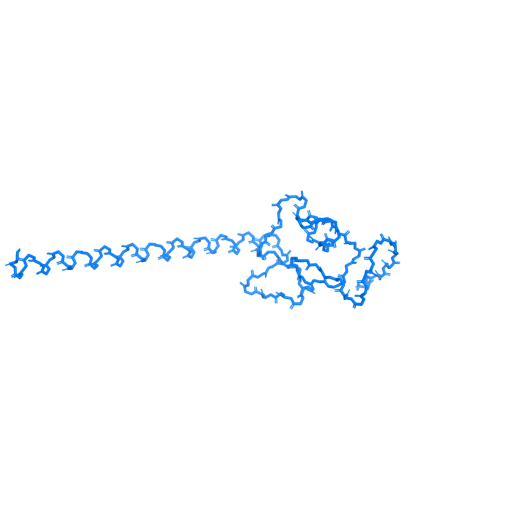 CA 1
ATOM 951 C C . VAL A 1 118 ? -41.876 -2.201 35.191 1.00 54.75 118 VAL A C 1
ATOM 953 O O . VAL A 1 118 ? -40.799 -1.722 35.615 1.00 54.75 118 VAL A O 1
#

Radius of gyration: 24.19 Å; chains: 1; bounding box: 65×32×59 Å

pLDDT: mean 85.73, std 16.46, range [42.5, 97.75]

Sequence (118 aa):
SKRRDSSNGDNGMATGGEVRRCLHCAAEKTPQWRTGPMGPKTLCNACGVRYKSGRLVPEYRPAASPTFVSTKHSNSHRKVMELRRQKDFQRQQQQQHFIHHHHHHHHQHQHQSMLIGV

Secondary structure (DSSP, 8-state):
--PPP------S---SS-----TTT--S--S-EEEETTEEEEEEHHHHHHHHTT---TTB--TT-TT--TTT-BSSHHHHHHHHHHHHHHHHHHHHHHHHHHHHHHHHHHHHHHHHT-

InterPro domains:
  IPR000679 Zinc finger, GATA-type [PF00320] (22-56)
  IPR000679 Zinc finger, GATA-type [PS00344] (22-47)
  IPR000679 Zinc finger, GATA-type [PS50114] (16-52)
  IPR000679 Zinc finger, GATA-type [SM00401] (16-66)
  IPR000679 Zinc finger, GATA-type [cd00202] (21-68)
  IPR013088 Zinc finger, NHR/GATA-type [G3DSA:3.30.50.10] (17-66)

Organism: Opuntia streptacantha (NCBI:txid393608)

Foldseek 3Di:
DDDDDDDDDDDDDDDDDDQQAAPQQRDSDANDFQAAPVGGRNHHPLQRVCRVVVNRDNQEYDPPRPPDDPLRHDPDSVVSVVSVVVVVVVVVVVVVVVVVVVVVVVVVVVVVCVVVPD